Protein AF-A0A821BNJ8-F1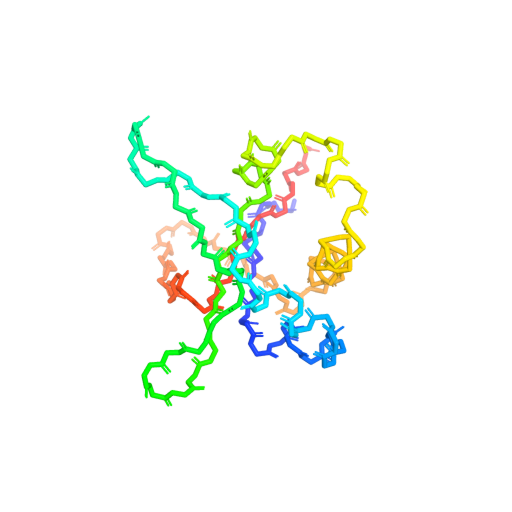 (afdb_monomer)

Radius of gyration: 15.36 Å; Cα contacts (8 Å, |Δi|>4): 152; chains: 1; bounding box: 37×33×42 Å

Structure (mmCIF, N/CA/C/O backbone):
data_AF-A0A821BNJ8-F1
#
_entry.id   AF-A0A821BNJ8-F1
#
loop_
_atom_site.group_PDB
_atom_site.id
_atom_site.type_symbol
_atom_site.label_atom_id
_atom_site.label_alt_id
_atom_site.label_comp_id
_atom_site.label_asym_id
_atom_site.label_entity_id
_atom_site.label_seq_id
_atom_site.pdbx_PDB_ins_code
_atom_site.Cartn_x
_atom_site.Cartn_y
_atom_site.Cartn_z
_atom_site.occupancy
_atom_site.B_iso_or_equiv
_atom_site.auth_seq_id
_atom_site.auth_comp_id
_atom_site.auth_asym_id
_atom_site.auth_atom_id
_atom_site.pdbx_PDB_model_num
ATOM 1 N N . ASP A 1 1 ? 17.179 3.618 -18.848 1.00 51.78 1 ASP A N 1
ATOM 2 C CA . ASP A 1 1 ? 16.729 2.314 -18.311 1.00 51.78 1 ASP A CA 1
ATOM 3 C C . ASP A 1 1 ? 15.510 2.543 -17.441 1.00 51.78 1 ASP A C 1
ATOM 5 O O . ASP A 1 1 ? 15.599 3.064 -16.334 1.00 51.78 1 ASP A O 1
ATOM 9 N N . ASP A 1 2 ? 14.344 2.287 -18.021 1.00 71.00 2 ASP A N 1
ATOM 10 C CA . ASP A 1 2 ? 13.319 3.326 -18.052 1.00 71.00 2 ASP A CA 1
ATOM 11 C C . ASP A 1 2 ? 11.974 2.842 -17.536 1.00 71.00 2 ASP A C 1
ATOM 13 O O . ASP A 1 2 ? 11.423 1.864 -18.030 1.00 71.00 2 ASP A O 1
ATOM 17 N N . GLY A 1 3 ? 11.429 3.564 -16.552 1.00 83.31 3 GLY A N 1
ATOM 18 C CA . GLY A 1 3 ? 10.020 3.484 -16.176 1.00 83.31 3 GLY A CA 1
ATOM 19 C C . GLY A 1 3 ? 9.488 2.081 -15.901 1.00 83.31 3 GLY A C 1
ATOM 20 O O . GLY A 1 3 ? 8.373 1.772 -16.322 1.00 83.31 3 GLY A O 1
ATOM 21 N N . LYS A 1 4 ? 10.257 1.252 -15.191 1.00 91.31 4 LYS A N 1
ATOM 22 C CA . LYS A 1 4 ? 9.839 -0.100 -14.810 1.00 91.31 4 LYS A CA 1
ATOM 23 C C . LYS A 1 4 ? 8.599 -0.039 -13.932 1.00 91.31 4 LYS A C 1
ATOM 25 O O . LYS A 1 4 ? 8.501 0.817 -13.050 1.00 91.31 4 LYS A O 1
ATOM 30 N N . THR A 1 5 ? 7.671 -0.961 -14.152 1.00 94.62 5 THR A N 1
ATOM 31 C CA . THR A 1 5 ? 6.505 -1.124 -13.285 1.00 94.62 5 THR A CA 1
ATOM 32 C C . THR A 1 5 ? 6.948 -1.789 -11.990 1.00 94.62 5 THR A C 1
ATOM 34 O O . THR A 1 5 ? 7.617 -2.817 -12.026 1.00 94.62 5 THR A O 1
ATOM 37 N N . ILE A 1 6 ? 6.574 -1.207 -10.855 1.00 95.00 6 ILE A N 1
ATOM 38 C CA . ILE A 1 6 ? 6.806 -1.778 -9.523 1.00 95.00 6 ILE A CA 1
ATOM 39 C C . ILE A 1 6 ? 5.493 -2.380 -9.042 1.00 95.00 6 ILE A C 1
ATOM 41 O O . ILE A 1 6 ? 4.447 -1.745 -9.197 1.00 95.00 6 ILE A O 1
ATOM 45 N N . LEU A 1 7 ? 5.543 -3.576 -8.462 1.00 95.56 7 LEU A N 1
ATOM 46 C CA . LEU A 1 7 ? 4.388 -4.300 -7.939 1.00 95.56 7 LEU A CA 1
ATOM 47 C C . LEU A 1 7 ? 4.688 -4.842 -6.545 1.00 95.56 7 LEU A C 1
ATOM 49 O O . LEU A 1 7 ? 5.802 -5.277 -6.268 1.00 95.56 7 LEU A O 1
ATOM 53 N N . THR A 1 8 ? 3.679 -4.867 -5.681 1.00 96.25 8 THR A N 1
ATOM 54 C CA . THR A 1 8 ? 3.753 -5.568 -4.394 1.00 96.25 8 THR A CA 1
ATOM 55 C C . THR A 1 8 ? 2.377 -6.072 -3.982 1.00 96.25 8 THR A C 1
ATOM 57 O O . THR A 1 8 ? 1.385 -5.349 -4.128 1.00 96.25 8 THR A O 1
ATOM 60 N N . ASP A 1 9 ? 2.298 -7.319 -3.513 1.00 96.19 9 ASP A N 1
ATOM 61 C CA . ASP A 1 9 ? 1.073 -7.859 -2.925 1.00 96.19 9 ASP A CA 1
ATOM 62 C C . ASP A 1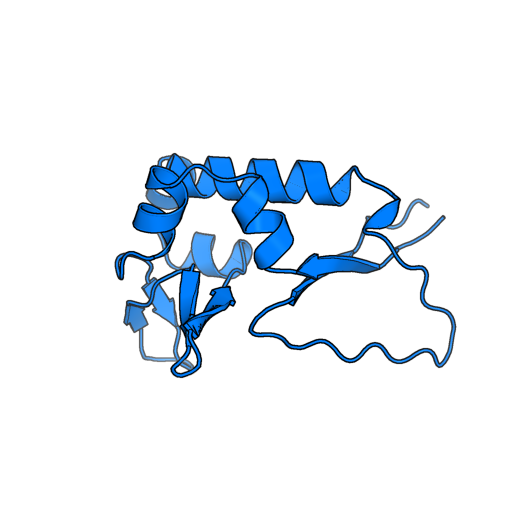 9 ? 0.965 -7.433 -1.455 1.00 96.19 9 ASP A C 1
ATOM 64 O O . ASP A 1 9 ? 1.958 -7.266 -0.747 1.00 96.19 9 ASP A O 1
ATOM 68 N N . VAL A 1 10 ? -0.267 -7.254 -0.983 1.00 97.44 10 VAL A N 1
ATOM 69 C CA . VAL A 1 10 ? -0.558 -6.905 0.408 1.00 97.44 10 VAL A CA 1
ATOM 70 C C . VAL A 1 10 ? 0.095 -7.870 1.395 1.00 97.44 10 VAL A C 1
ATOM 72 O O . VAL A 1 10 ? 0.537 -7.415 2.445 1.00 97.44 10 VAL A O 1
ATOM 75 N N . ASP A 1 11 ? 0.216 -9.158 1.073 1.00 96.31 11 ASP A N 1
ATOM 76 C CA . ASP A 1 11 ? 0.834 -10.124 1.982 1.00 96.31 11 ASP A CA 1
ATOM 77 C C . ASP A 1 11 ? 2.325 -9.815 2.216 1.00 96.31 11 ASP A C 1
ATOM 79 O O . ASP A 1 11 ? 2.777 -9.890 3.358 1.00 96.31 11 ASP A O 1
ATOM 83 N N . ASP A 1 12 ? 3.056 -9.346 1.197 1.00 95.06 12 ASP A N 1
ATOM 84 C CA . ASP A 1 12 ? 4.458 -8.922 1.334 1.00 95.06 12 ASP A CA 1
ATOM 85 C C . ASP A 1 12 ? 4.576 -7.695 2.243 1.00 95.06 12 ASP A C 1
ATOM 87 O O . ASP A 1 12 ? 5.403 -7.669 3.156 1.00 95.06 12 ASP A O 1
ATOM 91 N N . ILE A 1 13 ? 3.693 -6.708 2.053 1.00 97.06 13 ILE A N 1
ATOM 92 C CA . ILE A 1 13 ? 3.623 -5.504 2.895 1.00 97.06 13 ILE A CA 1
ATOM 93 C C . ILE A 1 13 ? 3.392 -5.902 4.358 1.00 97.06 13 ILE A C 1
ATOM 95 O O . ILE A 1 13 ? 4.051 -5.380 5.258 1.00 97.06 13 ILE A O 1
ATOM 99 N N . LEU A 1 14 ? 2.477 -6.844 4.606 1.00 97.25 14 LEU A N 1
ATOM 100 C CA . LEU A 1 14 ? 2.146 -7.302 5.955 1.00 97.25 14 LEU A CA 1
ATOM 101 C C . LEU A 1 14 ? 3.336 -7.952 6.666 1.00 97.25 14 LEU A C 1
ATOM 103 O O . LEU A 1 14 ? 3.465 -7.768 7.873 1.00 97.25 14 LEU A O 1
ATOM 107 N N . THR A 1 15 ? 4.228 -8.652 5.954 1.00 96.69 15 THR A N 1
ATOM 108 C CA . THR A 1 15 ? 5.441 -9.231 6.570 1.00 96.69 15 THR A CA 1
ATOM 109 C C . THR A 1 15 ? 6.416 -8.180 7.103 1.00 96.69 15 THR A C 1
ATOM 111 O O . THR A 1 15 ? 7.258 -8.490 7.946 1.00 96.69 15 THR A O 1
ATOM 114 N N . MET A 1 16 ? 6.308 -6.937 6.626 1.00 97.19 16 MET A N 1
ATOM 115 C CA . MET A 1 16 ? 7.200 -5.832 6.980 1.00 97.19 16 MET A CA 1
ATOM 116 C C . MET A 1 16 ? 6.589 -4.884 8.021 1.00 97.19 16 MET A C 1
ATOM 118 O O . MET A 1 16 ? 7.257 -3.944 8.455 1.00 97.19 16 MET A O 1
ATOM 122 N N . LEU A 1 17 ? 5.338 -5.122 8.420 1.00 97.31 17 LEU A N 1
ATOM 123 C CA . LEU A 1 17 ? 4.614 -4.341 9.416 1.00 97.31 17 LEU A CA 1
ATOM 124 C C . LEU A 1 17 ? 4.459 -5.132 10.720 1.00 97.31 17 LEU A C 1
ATOM 126 O O . LEU A 1 17 ? 4.298 -6.349 10.726 1.00 97.31 17 LEU A O 1
ATOM 130 N N . THR A 1 18 ? 4.456 -4.429 11.849 1.00 97.81 18 THR A N 1
ATOM 131 C CA . THR A 1 18 ? 4.114 -5.018 13.148 1.00 97.81 18 THR A CA 1
ATOM 132 C C . THR A 1 18 ? 2.604 -5.222 13.277 1.00 97.81 18 THR A C 1
ATOM 134 O O . THR A 1 18 ? 1.809 -4.525 12.643 1.00 97.81 18 THR A O 1
ATOM 137 N N . GLU A 1 19 ? 2.173 -6.121 14.165 1.00 96.69 19 GLU A N 1
ATOM 138 C CA . GLU A 1 19 ? 0.743 -6.338 14.440 1.00 96.69 19 GLU A CA 1
ATOM 139 C C . GLU A 1 19 ? 0.020 -5.048 14.859 1.00 96.69 19 GLU A C 1
ATOM 141 O O . GLU A 1 19 ? -1.117 -4.803 14.448 1.00 96.69 19 GLU A O 1
ATOM 146 N N . GLN A 1 20 ? 0.695 -4.188 15.629 1.00 96.69 20 GLN A N 1
ATOM 147 C CA . GLN A 1 20 ? 0.157 -2.887 16.020 1.00 96.69 20 GLN A CA 1
ATOM 148 C C . GLN A 1 20 ? -0.058 -1.981 14.801 1.00 96.69 20 GLN A C 1
ATOM 150 O O . GLN A 1 20 ? -1.131 -1.395 14.660 1.00 96.69 20 GLN A O 1
ATOM 155 N N . GLN A 1 21 ? 0.923 -1.894 13.898 1.00 97.50 21 GLN A N 1
ATOM 156 C CA . GLN A 1 21 ? 0.799 -1.102 12.671 1.00 97.50 21 GLN A CA 1
ATOM 157 C C . GLN A 1 21 ? -0.332 -1.630 11.780 1.00 97.50 21 GLN A C 1
ATOM 159 O O . GLN A 1 21 ? -1.132 -0.846 11.270 1.00 97.50 21 GLN A O 1
ATOM 164 N N . ILE A 1 22 ? -0.455 -2.953 11.645 1.00 97.88 22 ILE A N 1
ATOM 165 C CA . ILE A 1 22 ? -1.539 -3.591 10.886 1.00 97.88 22 ILE A CA 1
ATOM 166 C C . ILE A 1 22 ? -2.901 -3.229 11.489 1.00 97.88 22 ILE A C 1
ATOM 168 O O . ILE A 1 22 ? -3.802 -2.808 10.764 1.00 97.88 22 ILE A O 1
ATOM 172 N N . SER A 1 23 ? -3.050 -3.340 12.812 1.00 96.69 23 SER A N 1
ATOM 173 C CA . SER A 1 23 ? -4.280 -2.974 13.526 1.00 96.69 23 SER A CA 1
ATOM 174 C C . SER A 1 23 ? -4.648 -1.500 13.321 1.00 96.69 23 SER A C 1
ATOM 176 O O . SER A 1 23 ? -5.795 -1.164 13.018 1.00 96.69 23 SER A O 1
ATOM 178 N N . GLU A 1 24 ? -3.663 -0.602 13.395 1.00 95.44 24 GLU A N 1
ATOM 179 C CA . GLU A 1 24 ? -3.871 0.825 13.157 1.00 95.44 24 GLU A CA 1
ATOM 180 C C . GLU A 1 24 ? -4.292 1.136 11.715 1.00 95.44 24 GLU A C 1
ATOM 182 O O . GLU A 1 24 ? -5.191 1.959 11.508 1.00 95.44 24 GLU A O 1
ATOM 187 N N . LEU A 1 25 ? -3.688 0.481 10.721 1.00 96.19 25 LEU A N 1
ATOM 188 C CA . LEU A 1 25 ? -4.079 0.593 9.309 1.00 96.19 25 LEU A CA 1
ATOM 189 C C . LEU A 1 25 ? -5.447 -0.043 9.032 1.00 96.19 25 LEU A C 1
ATOM 191 O O . LEU A 1 25 ? -6.135 0.379 8.099 1.00 96.19 25 LEU A O 1
ATOM 195 N N . ALA A 1 26 ? -5.858 -1.013 9.851 1.00 96.50 26 ALA A N 1
ATOM 196 C CA . ALA A 1 26 ? -7.171 -1.647 9.797 1.00 96.50 26 ALA A CA 1
ATOM 197 C C . ALA A 1 26 ? -8.283 -0.860 10.509 1.00 96.50 26 ALA A C 1
ATOM 199 O O . ALA A 1 26 ? -9.463 -1.207 10.412 1.00 96.50 26 ALA A O 1
ATOM 200 N N . SER A 1 27 ? -7.941 0.234 11.193 1.00 93.75 27 SER A N 1
ATOM 201 C CA . SER A 1 27 ? -8.926 1.103 11.833 1.00 93.75 27 SER A CA 1
ATOM 202 C C . SER A 1 27 ? -9.654 1.995 10.818 1.00 93.75 27 SER A C 1
ATOM 204 O O . SER A 1 27 ? -9.070 2.524 9.871 1.00 93.75 27 SER A O 1
ATOM 206 N N . SER A 1 28 ? -10.952 2.233 11.033 1.00 85.25 28 SER A N 1
ATOM 207 C CA . SER A 1 28 ? -11.791 3.074 10.155 1.00 85.25 28 SER A CA 1
ATOM 208 C C . SER A 1 28 ? -11.583 4.583 10.378 1.00 85.25 28 SER A C 1
ATOM 210 O O . SER A 1 28 ? -12.542 5.353 10.393 1.00 85.25 28 SER A O 1
ATOM 212 N N . ARG A 1 29 ? -10.341 5.029 10.596 1.00 85.06 29 ARG A N 1
ATOM 213 C CA . ARG A 1 29 ? -10.014 6.449 10.831 1.00 85.06 29 ARG A CA 1
ATOM 214 C C . ARG A 1 29 ? -9.635 7.217 9.565 1.00 85.06 29 ARG A C 1
ATOM 216 O O . ARG A 1 29 ? -9.641 8.444 9.582 1.00 85.06 29 ARG A O 1
ATOM 223 N N . PHE A 1 30 ? -9.313 6.513 8.482 1.00 87.88 30 PHE A N 1
ATOM 224 C CA . PHE A 1 30 ? -8.884 7.132 7.230 1.00 87.88 30 PHE A CA 1
ATOM 225 C C . PHE A 1 30 ? -10.098 7.565 6.413 1.00 87.88 30 PHE A C 1
ATOM 227 O O . PHE A 1 30 ? -11.060 6.812 6.244 1.00 87.88 30 PHE A O 1
ATOM 234 N N . THR A 1 31 ? -10.070 8.806 5.943 1.00 86.19 31 THR A N 1
ATOM 235 C CA . THR A 1 31 ? -11.161 9.407 5.172 1.00 86.19 31 THR A CA 1
ATOM 236 C C . THR A 1 31 ? -10.828 9.320 3.693 1.00 86.19 31 THR A C 1
ATOM 238 O O . THR A 1 31 ? -9.698 9.602 3.327 1.00 86.19 31 THR A O 1
ATOM 241 N N . TRP A 1 32 ? -11.815 8.942 2.881 1.00 84.31 32 TRP A N 1
ATOM 242 C CA . TRP A 1 32 ? -11.709 8.754 1.437 1.00 84.31 32 TRP A CA 1
ATOM 243 C C . TRP A 1 32 ? -12.875 9.405 0.707 1.00 84.31 32 TRP A C 1
ATOM 245 O O . TRP A 1 32 ? -14.006 9.341 1.189 1.00 84.31 32 TRP A O 1
ATOM 255 N N . TRP A 1 33 ? -12.663 9.952 -0.487 1.00 80.81 33 TRP A N 1
ATOM 256 C CA . TRP A 1 33 ? -13.763 10.377 -1.353 1.00 80.81 33 TRP A CA 1
ATOM 257 C C . TRP A 1 33 ? -14.402 9.186 -2.084 1.00 80.81 33 TRP A C 1
ATOM 259 O O . TRP A 1 33 ? -13.738 8.346 -2.692 1.00 80.81 33 TRP A O 1
ATOM 269 N N . GLN A 1 34 ? -15.729 9.125 -2.044 1.00 79.38 34 GLN A N 1
ATOM 270 C CA . GLN A 1 34 ? -16.573 8.250 -2.846 1.00 79.38 34 GLN A CA 1
ATOM 271 C C . GLN A 1 34 ? -17.339 9.120 -3.855 1.00 79.38 34 GLN A C 1
ATOM 273 O O . GLN A 1 34 ? -18.399 9.663 -3.549 1.00 79.38 34 GLN A O 1
ATOM 278 N N . GLY A 1 35 ? -16.795 9.261 -5.066 1.00 78.69 35 GLY A N 1
ATOM 279 C CA . GLY A 1 35 ? -17.317 10.201 -6.064 1.00 78.69 35 GLY A CA 1
ATOM 280 C C . GLY A 1 35 ? -16.953 11.654 -5.736 1.00 78.69 35 GLY A C 1
ATOM 281 O O . GLY A 1 35 ? -15.957 11.907 -5.066 1.00 78.69 35 GLY A O 1
ATOM 282 N N . THR A 1 36 ? -17.744 12.615 -6.217 1.00 78.50 36 THR A N 1
ATOM 283 C CA . THR A 1 36 ? -17.428 14.051 -6.099 1.00 78.50 36 THR A CA 1
ATOM 284 C C . THR A 1 36 ? -17.832 14.683 -4.767 1.00 78.50 36 THR A C 1
ATOM 286 O O . THR A 1 36 ? -17.202 15.646 -4.353 1.00 78.50 36 THR A O 1
ATOM 289 N N . ASN A 1 37 ? -18.857 14.151 -4.086 1.00 81.31 37 ASN A N 1
ATOM 290 C CA . ASN A 1 37 ? -19.540 14.871 -2.997 1.00 81.31 37 ASN A CA 1
ATOM 291 C C . ASN A 1 37 ? -19.687 14.078 -1.688 1.00 81.31 37 ASN A C 1
ATOM 293 O O . ASN A 1 37 ? -20.379 14.529 -0.777 1.00 81.31 37 ASN A O 1
ATOM 297 N N . LYS A 1 38 ? -19.072 12.898 -1.565 1.00 84.62 38 LYS A N 1
ATOM 298 C CA . LYS A 1 38 ? -19.214 12.065 -0.366 1.00 84.62 38 LYS A CA 1
ATOM 299 C C . LYS A 1 38 ? -17.861 11.629 0.164 1.00 84.62 38 LYS A C 1
ATOM 301 O O . LYS A 1 38 ? -17.095 10.997 -0.552 1.00 84.62 38 LYS A O 1
ATOM 306 N N . GLN A 1 39 ? -17.613 11.901 1.439 1.00 86.00 39 GLN A N 1
ATOM 307 C CA . GLN A 1 39 ? -16.505 11.309 2.177 1.00 86.00 39 GLN A CA 1
ATOM 308 C C . GLN A 1 39 ? -16.979 10.055 2.913 1.00 86.00 39 GLN A C 1
ATOM 310 O O . GLN A 1 39 ? -18.077 10.016 3.470 1.00 86.00 39 GLN A O 1
ATOM 315 N N . VAL A 1 40 ? -16.149 9.021 2.909 1.00 87.06 40 VAL A N 1
ATOM 316 C CA . VAL A 1 40 ? -16.360 7.772 3.637 1.00 87.06 40 VAL A CA 1
ATOM 317 C C . VAL A 1 40 ? -15.150 7.492 4.508 1.00 87.06 40 VAL A C 1
ATOM 319 O O . VAL A 1 40 ? -14.016 7.741 4.109 1.00 87.06 40 VAL A O 1
ATOM 322 N N . ARG A 1 41 ? -15.386 6.957 5.703 1.00 88.50 41 ARG A N 1
ATOM 323 C CA . ARG A 1 41 ? -14.316 6.476 6.571 1.00 88.50 41 ARG A CA 1
ATOM 324 C C . ARG A 1 41 ? -14.145 4.986 6.357 1.00 88.50 41 ARG A C 1
ATOM 326 O O . ARG A 1 41 ? -15.061 4.224 6.652 1.00 88.50 41 ARG A O 1
ATOM 333 N N . VAL A 1 42 ? -13.006 4.589 5.808 1.00 89.19 42 VAL A N 1
ATOM 334 C CA . VAL A 1 42 ? -12.678 3.182 5.564 1.00 89.19 42 VAL A CA 1
ATOM 335 C C . VAL A 1 42 ? -11.209 2.942 5.887 1.00 89.19 42 VAL A C 1
ATOM 337 O O . VAL A 1 42 ? -10.398 3.858 5.739 1.00 89.19 42 VAL A O 1
ATOM 340 N N . PRO A 1 43 ? -10.850 1.741 6.352 1.00 93.94 43 PRO A N 1
ATOM 341 C CA . PRO A 1 43 ? -9.467 1.433 6.671 1.00 93.94 43 PRO A CA 1
ATOM 342 C C . PRO A 1 43 ? -8.580 1.366 5.420 1.00 93.94 43 PRO A C 1
ATOM 344 O O . PRO A 1 43 ? -9.072 1.237 4.296 1.00 93.94 43 PRO A O 1
ATOM 347 N N . ILE A 1 44 ? -7.264 1.442 5.630 1.00 95.81 44 ILE A N 1
ATOM 348 C CA . ILE A 1 44 ? -6.264 1.169 4.586 1.00 95.81 44 ILE A CA 1
ATOM 349 C C . ILE A 1 44 ? -6.134 -0.336 4.376 1.00 95.81 44 ILE A C 1
ATOM 351 O O . ILE A 1 44 ? -6.061 -0.784 3.236 1.00 95.81 44 ILE A O 1
ATOM 355 N N . LEU A 1 45 ? -6.134 -1.111 5.462 1.00 97.62 45 LEU A N 1
ATOM 356 C CA . LEU A 1 45 ? -6.112 -2.570 5.421 1.00 97.62 45 LEU A CA 1
ATOM 357 C C . LEU A 1 45 ? -7.458 -3.129 5.858 1.00 97.62 45 LEU A C 1
ATOM 359 O O . LEU A 1 45 ? -8.015 -2.728 6.872 1.00 97.62 45 LEU A O 1
ATOM 363 N N . ASN A 1 46 ? -7.991 -4.108 5.145 1.00 96.56 46 ASN A N 1
ATOM 364 C CA . ASN A 1 46 ? -9.156 -4.835 5.631 1.00 96.56 46 ASN A CA 1
ATOM 365 C C . ASN A 1 46 ? -9.129 -6.279 5.175 1.00 96.56 46 ASN A C 1
ATOM 367 O O . ASN A 1 46 ? -8.544 -6.605 4.148 1.00 96.56 46 ASN A O 1
ATOM 371 N N . LYS A 1 47 ? -9.802 -7.148 5.921 1.00 96.00 47 LYS A N 1
ATOM 372 C CA . LYS A 1 47 ? -10.087 -8.492 5.434 1.00 96.00 47 LYS A CA 1
ATOM 373 C C . LYS A 1 47 ? -11.333 -8.470 4.565 1.00 96.00 47 LYS A C 1
ATOM 375 O O . LYS A 1 47 ? -12.254 -7.678 4.773 1.00 96.00 47 LYS A O 1
ATOM 380 N N . SER A 1 48 ? -11.316 -9.321 3.559 1.00 93.50 48 SER A N 1
ATOM 381 C CA . SER A 1 48 ? -12.500 -9.689 2.801 1.00 93.50 48 SER A CA 1
ATOM 382 C C . SER A 1 48 ? -13.276 -10.807 3.490 1.00 93.50 48 SER A C 1
ATOM 384 O O . SER A 1 48 ? -12.786 -11.392 4.455 1.00 93.50 48 SER A O 1
ATOM 386 N N . ASP A 1 49 ? -14.463 -11.120 2.973 1.00 93.06 49 ASP A N 1
ATOM 387 C CA . ASP A 1 49 ? -15.329 -12.169 3.524 1.00 93.06 49 ASP A CA 1
ATOM 388 C C . ASP A 1 49 ? -14.662 -13.556 3.507 1.00 93.06 49 ASP A C 1
ATOM 390 O O . ASP A 1 49 ? -14.962 -14.396 4.349 1.00 93.06 49 ASP A O 1
ATOM 394 N N . ASP A 1 50 ? -13.709 -13.781 2.595 1.00 93.88 50 ASP A N 1
ATOM 395 C CA . ASP A 1 50 ? -12.921 -15.018 2.515 1.00 93.88 50 ASP A CA 1
ATOM 396 C C . ASP A 1 50 ? -11.675 -15.022 3.425 1.00 93.88 50 ASP A C 1
ATOM 398 O O . ASP A 1 50 ? -10.865 -15.948 3.392 1.00 93.88 50 ASP A O 1
ATOM 402 N N . GLY A 1 51 ? -11.506 -13.986 4.251 1.00 94.00 51 GLY A N 1
ATOM 403 C CA . GLY A 1 51 ? -10.407 -13.856 5.203 1.00 94.00 51 GLY A CA 1
ATOM 404 C C . GLY A 1 51 ? -9.109 -13.300 4.616 1.00 94.00 51 GLY A C 1
ATOM 405 O O . GLY A 1 51 ? -8.214 -12.950 5.393 1.00 94.00 51 GLY A O 1
ATOM 406 N N . ARG A 1 52 ? -8.995 -13.146 3.289 1.00 95.19 52 ARG A N 1
ATOM 407 C CA . ARG A 1 52 ? -7.811 -12.544 2.661 1.00 95.19 52 ARG A CA 1
ATOM 408 C C . ARG A 1 52 ? -7.732 -11.052 2.930 1.00 95.19 52 ARG A C 1
ATOM 410 O O . ARG A 1 52 ? -8.746 -10.348 2.875 1.00 95.19 52 ARG A O 1
ATOM 417 N N . TRP A 1 53 ? -6.512 -10.574 3.149 1.00 97.44 53 TRP A N 1
ATOM 418 C CA . TRP A 1 53 ? -6.231 -9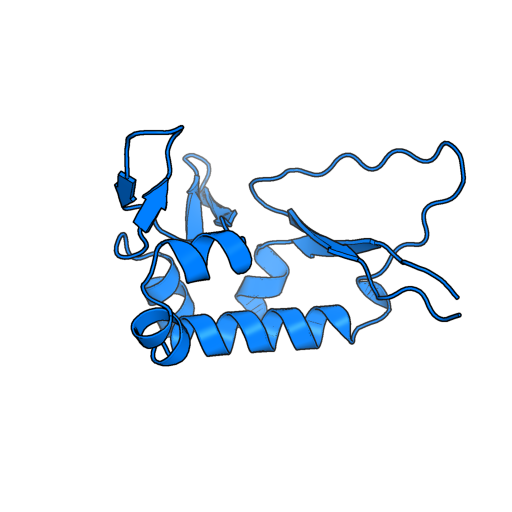.154 3.268 1.00 97.44 53 TRP A CA 1
ATOM 419 C C . TRP A 1 53 ? -6.424 -8.423 1.943 1.00 97.44 53 TRP A C 1
ATOM 421 O O . TRP A 1 53 ? -6.234 -8.968 0.851 1.00 97.44 53 TRP A O 1
ATOM 431 N N . ARG A 1 54 ? -6.837 -7.170 2.083 1.00 97.56 54 ARG A N 1
ATOM 432 C CA . ARG A 1 54 ? -6.991 -6.173 1.040 1.00 97.56 54 ARG A CA 1
ATOM 433 C C . ARG A 1 54 ? -6.314 -4.889 1.486 1.00 97.56 54 ARG A C 1
ATOM 435 O O . ARG A 1 54 ? -6.260 -4.596 2.682 1.00 97.56 54 ARG A O 1
ATOM 442 N N . ILE A 1 55 ? -5.854 -4.121 0.510 1.00 96.81 55 ILE A N 1
ATOM 443 C CA . ILE A 1 55 ? -5.223 -2.826 0.713 1.00 96.81 55 ILE A CA 1
ATOM 444 C C . ILE A 1 55 ? -5.895 -1.758 -0.146 1.00 96.81 55 ILE A C 1
ATOM 446 O O . ILE A 1 55 ? -6.225 -1.970 -1.314 1.00 96.81 55 ILE A O 1
ATOM 450 N N . ARG A 1 56 ? -6.091 -0.585 0.449 1.00 94.50 56 ARG A N 1
ATOM 451 C CA . ARG A 1 56 ? -6.495 0.645 -0.219 1.00 94.50 56 ARG A CA 1
ATOM 452 C C . ARG A 1 56 ? -5.476 1.718 0.128 1.00 94.50 56 ARG A C 1
ATOM 454 O O . ARG A 1 56 ? -5.511 2.286 1.215 1.00 94.50 56 ARG A O 1
ATOM 461 N N . PHE A 1 57 ? -4.590 2.016 -0.813 1.00 93.00 57 PHE A N 1
ATOM 462 C CA . PHE A 1 57 ? -3.570 3.035 -0.623 1.00 93.00 57 PHE A CA 1
ATOM 463 C C . PHE A 1 57 ? -3.352 3.849 -1.899 1.00 93.00 57 PHE A C 1
ATOM 465 O O . PHE A 1 57 ? -3.139 3.302 -2.977 1.00 93.00 57 PHE A O 1
ATOM 472 N N . ASN A 1 58 ? -3.413 5.171 -1.762 1.00 89.94 58 ASN A N 1
ATOM 473 C CA . ASN A 1 58 ? -2.973 6.132 -2.764 1.00 89.94 58 ASN A CA 1
ATOM 474 C C . ASN A 1 58 ? -2.517 7.383 -2.006 1.00 89.94 58 ASN A C 1
ATOM 476 O O . ASN A 1 58 ? -3.347 8.092 -1.435 1.00 89.94 58 ASN A O 1
ATOM 480 N N . GLN A 1 59 ? -1.205 7.628 -1.973 1.00 87.81 59 GLN A N 1
ATOM 481 C CA . GLN A 1 59 ? -0.611 8.683 -1.149 1.00 87.81 59 GLN A CA 1
ATOM 482 C C . GLN A 1 59 ? -1.167 10.071 -1.484 1.00 87.81 59 GLN A C 1
ATOM 484 O O . GLN A 1 59 ? -1.577 10.790 -0.580 1.00 87.81 59 GLN A O 1
ATOM 489 N N . ALA A 1 60 ? -1.252 10.430 -2.768 1.00 84.56 60 ALA A N 1
ATOM 490 C CA . ALA A 1 60 ? -1.763 11.736 -3.191 1.00 84.56 60 ALA A CA 1
ATOM 491 C C . ALA A 1 60 ? -3.226 11.956 -2.767 1.00 84.56 60 ALA A C 1
ATOM 493 O O . ALA A 1 60 ? -3.617 13.056 -2.379 1.00 84.56 60 ALA A O 1
ATOM 494 N N . THR A 1 61 ? -4.031 10.895 -2.814 1.00 84.25 61 THR A N 1
ATOM 495 C CA . THR A 1 61 ? -5.435 10.922 -2.388 1.00 84.25 61 THR A CA 1
ATOM 496 C C . THR A 1 61 ? -5.537 11.086 -0.873 1.00 84.25 61 THR A C 1
ATOM 498 O O . THR A 1 61 ? -6.189 12.021 -0.411 1.00 84.25 61 THR A O 1
ATOM 501 N N . LEU A 1 62 ? -4.797 10.273 -0.114 1.00 83.62 62 LEU A N 1
ATOM 502 C CA . LEU A 1 62 ? -4.748 10.348 1.347 1.00 83.62 62 LEU A CA 1
ATOM 503 C C . LEU A 1 62 ? -4.223 11.698 1.851 1.00 83.62 62 LEU A C 1
ATOM 505 O O . LEU A 1 62 ? -4.812 12.254 2.768 1.00 83.62 62 LEU A O 1
ATOM 509 N N . MET A 1 63 ? -3.174 12.262 1.245 1.00 83.94 63 MET A N 1
ATOM 510 C CA . MET A 1 63 ? -2.619 13.576 1.613 1.00 83.94 63 MET A CA 1
ATOM 511 C C . MET A 1 63 ? -3.575 14.746 1.352 1.00 83.94 63 MET A C 1
ATOM 513 O O . MET A 1 63 ? -3.438 15.806 1.959 1.00 83.94 63 MET A O 1
ATOM 517 N N . ARG A 1 64 ? -4.506 14.590 0.407 1.00 81.06 64 ARG A N 1
ATOM 518 C CA . ARG A 1 64 ? -5.554 15.581 0.136 1.00 81.06 64 ARG A CA 1
ATOM 519 C C . ARG A 1 64 ? -6.712 15.456 1.128 1.00 81.06 64 ARG A C 1
ATOM 521 O O . ARG A 1 64 ? -7.386 16.443 1.408 1.00 81.06 64 ARG A O 1
ATOM 528 N N . GLU A 1 65 ? -6.992 14.241 1.589 1.00 77.75 65 GLU A N 1
ATOM 529 C CA . GLU A 1 65 ? -8.184 13.896 2.373 1.00 77.75 65 GLU A CA 1
ATOM 530 C C . GLU A 1 65 ? -7.953 13.969 3.879 1.00 77.75 65 GLU A C 1
ATOM 532 O O . GLU A 1 65 ? -8.779 14.500 4.620 1.00 77.75 65 GLU A O 1
ATOM 537 N N . MET A 1 66 ? -6.815 13.459 4.327 1.00 76.75 66 MET A N 1
ATOM 538 C CA . MET A 1 66 ? -6.234 13.813 5.608 1.00 76.75 66 MET A CA 1
ATOM 539 C C . MET A 1 66 ? -5.551 15.150 5.375 1.00 76.75 66 MET A C 1
ATOM 541 O O . MET A 1 66 ? -4.802 15.280 4.412 1.00 76.75 66 MET A O 1
ATOM 545 N N . ASN A 1 67 ? -5.802 16.165 6.201 1.00 74.06 67 ASN A N 1
ATOM 546 C CA . ASN A 1 67 ? -5.017 17.389 6.069 1.00 74.06 67 ASN A CA 1
ATOM 547 C C . ASN A 1 67 ? -3.509 17.023 6.090 1.00 74.06 67 ASN A C 1
ATOM 549 O O . ASN A 1 67 ? -3.099 16.054 6.738 1.00 74.06 67 ASN A O 1
ATOM 553 N N . ALA A 1 68 ? -2.677 17.761 5.351 1.00 71.88 68 ALA A N 1
ATOM 554 C CA . ALA A 1 68 ? -1.272 17.382 5.175 1.00 71.88 68 ALA A CA 1
ATOM 555 C C . ALA A 1 68 ? -0.510 17.245 6.512 1.00 71.88 68 ALA A C 1
ATOM 557 O O . ALA A 1 68 ? 0.428 16.457 6.610 1.00 71.88 68 ALA A O 1
ATOM 558 N N . SER A 1 69 ? -0.934 17.974 7.555 1.00 74.25 69 SER A N 1
ATOM 559 C CA . SER A 1 69 ? -0.341 17.893 8.894 1.00 74.25 69 SER A CA 1
ATOM 560 C C . SER A 1 69 ? -0.623 16.556 9.583 1.00 74.25 69 SER A C 1
ATOM 562 O O . SER A 1 69 ? 0.291 15.969 10.152 1.00 74.25 69 SER A O 1
ATOM 564 N N . ASP A 1 70 ? -1.854 16.060 9.512 1.00 82.19 70 ASP A N 1
ATOM 565 C CA . ASP A 1 70 ? -2.274 14.796 10.117 1.00 82.19 70 ASP A CA 1
ATOM 566 C C . ASP A 1 70 ? -1.669 13.612 9.370 1.00 82.19 70 ASP A C 1
ATOM 568 O O . ASP A 1 70 ? -1.262 12.634 9.997 1.00 82.19 70 ASP A O 1
ATOM 572 N N . PHE A 1 71 ? -1.550 13.718 8.042 1.00 82.81 71 PHE A N 1
ATOM 573 C CA . PHE A 1 71 ? -0.824 12.732 7.246 1.00 82.81 71 PHE A CA 1
ATOM 574 C C . PHE A 1 71 ? 0.644 12.653 7.690 1.00 82.81 71 PHE A C 1
ATOM 576 O O . PHE A 1 71 ? 1.113 11.579 8.059 1.00 82.81 71 PHE A O 1
ATOM 583 N N . ALA A 1 72 ? 1.341 13.795 7.737 1.00 77.50 72 ALA A N 1
ATOM 584 C CA . ALA A 1 72 ? 2.757 13.865 8.108 1.00 77.50 72 ALA A CA 1
ATOM 585 C C . ALA A 1 72 ? 3.038 13.460 9.566 1.00 77.50 72 ALA A C 1
ATOM 587 O O . ALA A 1 72 ? 4.135 13.014 9.885 1.00 77.50 72 ALA A O 1
ATOM 588 N N . LYS A 1 73 ? 2.062 13.619 10.467 1.00 87.12 73 LYS A N 1
ATOM 589 C CA . LYS A 1 73 ? 2.193 13.255 11.887 1.00 87.12 73 LYS A CA 1
ATOM 590 C C . LYS A 1 73 ? 1.809 11.813 12.189 1.00 87.12 73 LYS A C 1
ATOM 592 O O . LYS A 1 73 ? 2.002 11.386 13.322 1.00 87.12 73 LYS A O 1
ATOM 597 N N . SER A 1 74 ? 1.232 11.083 11.237 1.00 89.94 74 SER A N 1
ATOM 598 C CA . SER A 1 74 ? 0.744 9.725 11.459 1.00 89.94 74 SER A CA 1
ATOM 599 C C . SER A 1 74 ? 1.894 8.712 11.385 1.00 89.94 74 SER A C 1
ATOM 601 O O . SER A 1 74 ? 2.339 8.390 10.278 1.00 89.94 74 SER A O 1
ATOM 603 N N . PRO A 1 75 ? 2.345 8.131 12.519 1.00 92.75 75 PRO A N 1
ATOM 604 C CA . PRO A 1 75 ? 3.505 7.240 12.522 1.00 92.75 75 PRO A CA 1
ATOM 605 C C . PRO A 1 75 ? 3.264 5.983 11.685 1.00 92.75 75 PRO A C 1
ATOM 607 O O . PRO A 1 75 ? 4.153 5.530 10.978 1.00 92.75 75 PRO A O 1
ATOM 610 N N . VAL A 1 76 ? 2.033 5.459 11.691 1.00 94.94 76 VAL A N 1
ATOM 611 C CA . VAL A 1 76 ? 1.692 4.265 10.908 1.00 94.94 76 VAL A CA 1
ATOM 612 C C . VAL A 1 76 ? 1.714 4.515 9.398 1.00 94.94 76 VAL A C 1
ATOM 614 O O . VAL A 1 76 ? 2.025 3.608 8.632 1.00 94.94 76 VAL A O 1
ATOM 617 N N . LEU A 1 77 ? 1.393 5.739 8.957 1.00 94.06 77 LEU A N 1
ATOM 618 C CA . LEU A 1 77 ? 1.458 6.079 7.533 1.00 94.06 77 LEU A CA 1
ATOM 619 C C . LEU A 1 77 ? 2.907 6.235 7.102 1.00 94.06 77 LEU A C 1
ATOM 621 O O . LEU A 1 77 ? 3.268 5.728 6.049 1.00 94.06 77 LEU A O 1
ATOM 625 N N . GLN A 1 78 ? 3.732 6.857 7.946 1.00 93.44 78 GLN A N 1
ATOM 626 C CA . GLN A 1 78 ? 5.168 6.941 7.720 1.00 93.44 78 GLN A CA 1
ATOM 627 C C . GLN A 1 78 ? 5.803 5.545 7.635 1.00 93.44 78 GLN A C 1
ATOM 629 O O . GLN A 1 78 ? 6.519 5.265 6.682 1.00 93.44 78 GLN A O 1
ATOM 634 N N . SER A 1 79 ? 5.458 4.627 8.544 1.00 95.56 79 SER A N 1
ATOM 635 C CA . SER A 1 79 ? 5.930 3.238 8.469 1.00 95.56 79 SER A CA 1
ATOM 636 C C . SER A 1 79 ? 5.469 2.514 7.201 1.00 95.56 79 SER A C 1
ATOM 638 O O . SER A 1 79 ? 6.247 1.770 6.612 1.00 95.56 79 SER A O 1
ATOM 640 N N . LEU A 1 80 ? 4.227 2.728 6.750 1.00 96.19 80 LEU A N 1
ATOM 641 C CA . LEU A 1 80 ? 3.758 2.157 5.485 1.00 96.19 80 LEU A CA 1
ATOM 642 C C . LEU A 1 80 ? 4.542 2.720 4.290 1.00 96.19 80 LEU A C 1
ATOM 644 O O . LEU A 1 80 ? 4.924 1.956 3.411 1.00 96.19 80 LEU A O 1
ATOM 648 N N . ILE A 1 81 ? 4.813 4.027 4.263 1.00 94.50 81 ILE A N 1
ATOM 649 C CA . ILE A 1 81 ? 5.620 4.662 3.210 1.00 94.50 81 ILE A CA 1
ATOM 650 C C . ILE A 1 81 ? 7.035 4.077 3.199 1.00 94.50 81 ILE A C 1
ATOM 652 O O . ILE A 1 81 ? 7.494 3.652 2.147 1.00 94.50 81 ILE A O 1
ATOM 656 N N . GLU A 1 82 ? 7.680 3.941 4.358 1.00 95.06 82 GLU A N 1
ATOM 657 C CA . GLU A 1 82 ? 9.011 3.327 4.475 1.00 95.06 82 GLU A CA 1
ATOM 658 C C . GLU A 1 82 ? 9.038 1.869 3.986 1.00 95.06 82 GLU A C 1
ATOM 660 O O . GLU A 1 82 ? 10.028 1.415 3.409 1.00 95.06 82 GLU A O 1
ATOM 665 N N . VAL A 1 83 ? 7.958 1.108 4.203 1.00 95.75 83 VAL A N 1
ATOM 666 C CA . VAL A 1 83 ? 7.810 -0.243 3.637 1.00 95.75 83 VAL A CA 1
ATOM 667 C C . VAL A 1 83 ? 7.746 -0.185 2.110 1.00 95.75 83 VAL A C 1
ATOM 669 O O . VAL A 1 83 ? 8.450 -0.946 1.445 1.00 95.75 83 VAL A O 1
ATOM 672 N N . LEU A 1 84 ? 6.960 0.734 1.545 1.00 93.94 84 LEU A N 1
ATOM 673 C CA . LEU A 1 84 ? 6.836 0.897 0.093 1.00 93.94 84 LEU A CA 1
ATOM 674 C C . LEU A 1 84 ? 8.140 1.384 -0.558 1.00 93.94 84 LEU A C 1
ATOM 676 O O . LEU A 1 84 ? 8.490 0.897 -1.630 1.00 93.94 84 LEU A O 1
ATOM 680 N N . GLU A 1 85 ? 8.897 2.258 0.102 1.00 92.88 85 GLU A N 1
ATOM 681 C CA . GLU A 1 85 ? 10.226 2.693 -0.349 1.00 92.88 85 GLU A CA 1
ATOM 682 C C . GLU A 1 85 ? 11.220 1.521 -0.377 1.00 92.88 85 GLU A C 1
ATOM 684 O O . GLU A 1 85 ? 11.954 1.336 -1.347 1.00 92.88 85 GLU A O 1
ATOM 689 N N . LYS A 1 86 ? 11.216 0.654 0.646 1.00 93.12 86 LYS A N 1
ATOM 690 C CA . LYS A 1 86 ? 12.044 -0.569 0.642 1.00 93.12 86 LYS A CA 1
ATOM 691 C C . LYS A 1 86 ? 11.663 -1.522 -0.490 1.00 93.12 86 LYS A C 1
ATOM 693 O O . LYS A 1 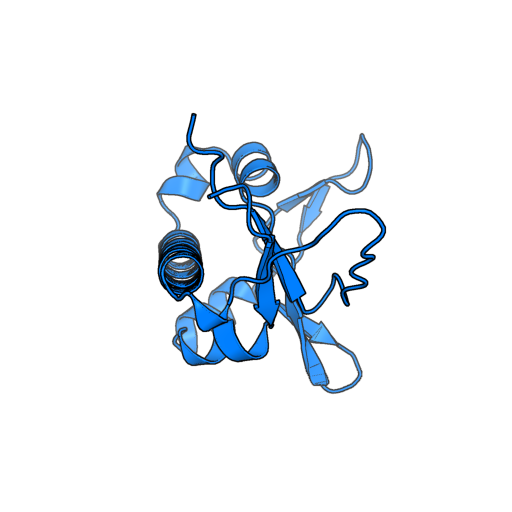86 ? 12.540 -2.154 -1.076 1.00 93.12 86 LYS A O 1
ATOM 698 N N . ILE A 1 87 ? 10.369 -1.632 -0.787 1.00 90.75 87 ILE A N 1
ATOM 699 C CA . ILE A 1 87 ? 9.848 -2.441 -1.893 1.00 90.75 87 ILE A CA 1
ATOM 700 C C . ILE A 1 87 ? 10.301 -1.875 -3.238 1.00 90.75 87 ILE A C 1
ATOM 702 O O . ILE A 1 87 ? 10.730 -2.655 -4.086 1.00 90.75 87 ILE A O 1
ATOM 706 N N . GLU A 1 88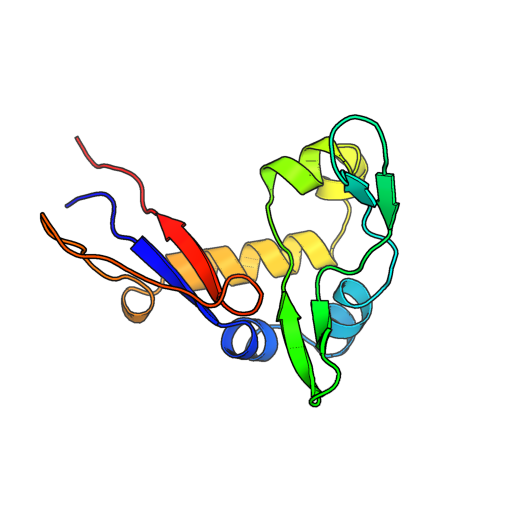 ? 10.234 -0.554 -3.423 1.00 88.56 88 GLU A N 1
ATOM 707 C CA . GLU A 1 88 ? 10.711 0.142 -4.625 1.00 88.56 88 GLU A CA 1
ATOM 708 C C . GLU A 1 88 ? 12.204 -0.103 -4.871 1.00 88.56 88 GLU A C 1
ATOM 710 O O . GLU A 1 88 ? 12.615 -0.339 -6.007 1.00 88.56 88 GLU A O 1
ATOM 715 N N . LEU A 1 89 ? 13.012 -0.104 -3.809 1.00 88.62 89 LEU A N 1
ATOM 716 C CA . LEU A 1 89 ? 14.454 -0.341 -3.899 1.00 88.62 89 LEU A CA 1
ATOM 717 C C . LEU A 1 89 ? 14.824 -1.800 -4.197 1.00 88.62 89 LEU A C 1
ATOM 719 O O . LEU A 1 89 ? 15.985 -2.068 -4.510 1.00 88.62 89 LEU A O 1
ATOM 723 N N . ASN A 1 90 ? 13.884 -2.744 -4.106 1.00 88.69 90 ASN A N 1
ATOM 724 C CA . ASN A 1 90 ? 14.140 -4.148 -4.400 1.00 88.69 90 ASN A CA 1
ATOM 725 C C . ASN A 1 90 ? 13.860 -4.463 -5.886 1.00 88.69 90 ASN A C 1
ATOM 727 O O . ASN A 1 90 ? 12.697 -4.509 -6.298 1.00 88.69 90 ASN A O 1
ATOM 731 N N . PRO A 1 91 ? 14.890 -4.782 -6.697 1.00 84.44 91 PRO A N 1
ATOM 732 C CA . PRO A 1 91 ? 14.715 -5.052 -8.122 1.00 84.44 91 PRO A CA 1
ATOM 733 C C . PRO A 1 91 ? 13.773 -6.222 -8.429 1.00 84.44 91 PRO A C 1
ATOM 735 O O . PRO A 1 91 ? 13.173 -6.229 -9.505 1.00 84.44 91 PRO A O 1
ATOM 738 N N . SER A 1 92 ? 13.609 -7.188 -7.513 1.00 89.75 92 SER A N 1
ATOM 739 C CA . SER A 1 92 ? 12.704 -8.333 -7.714 1.00 89.75 92 SER A CA 1
ATOM 740 C C . SER A 1 92 ? 11.230 -7.937 -7.774 1.00 89.75 92 SER A C 1
ATOM 742 O O . SER A 1 92 ? 10.418 -8.699 -8.287 1.00 89.75 92 SER A O 1
ATOM 744 N N . ASN A 1 93 ? 10.889 -6.750 -7.271 1.00 91.50 93 ASN A N 1
ATOM 745 C CA . ASN A 1 93 ? 9.534 -6.200 -7.288 1.00 91.50 93 ASN A CA 1
ATOM 746 C C . ASN A 1 93 ? 9.257 -5.374 -8.551 1.00 91.50 93 ASN A C 1
ATOM 748 O O . ASN A 1 93 ? 8.180 -4.795 -8.696 1.00 91.50 93 ASN A O 1
ATOM 752 N N . SER A 1 94 ? 10.236 -5.285 -9.455 1.00 92.38 94 SER A N 1
ATOM 753 C CA . SER A 1 94 ? 10.131 -4.530 -10.696 1.00 92.38 94 SER A CA 1
ATOM 754 C C . SER A 1 94 ? 10.001 -5.459 -11.896 1.00 92.38 94 SER A C 1
ATOM 756 O O . SER A 1 94 ? 10.711 -6.458 -12.013 1.00 92.38 94 SER A O 1
ATOM 758 N N . ILE A 1 95 ? 9.114 -5.099 -12.817 1.00 92.56 95 ILE A N 1
ATOM 759 C CA . ILE A 1 95 ? 8.973 -5.758 -14.110 1.00 92.56 95 ILE A CA 1
ATOM 760 C C . ILE A 1 95 ? 9.148 -4.733 -15.229 1.00 92.56 95 ILE A C 1
ATOM 762 O O . ILE A 1 95 ? 8.686 -3.590 -15.144 1.00 92.56 95 ILE A O 1
ATOM 766 N N . SER A 1 96 ? 9.827 -5.151 -16.291 1.00 92.25 96 SER A N 1
ATOM 767 C CA . SER A 1 96 ? 9.886 -4.393 -17.536 1.00 92.25 96 SER A CA 1
ATOM 768 C C . SER A 1 96 ? 8.710 -4.812 -18.406 1.00 92.25 96 SER A C 1
ATOM 770 O O . SER A 1 96 ? 8.572 -5.992 -18.718 1.00 92.25 96 SER A O 1
ATOM 772 N N . LEU A 1 97 ? 7.882 -3.848 -18.796 1.00 92.06 97 LEU A N 1
ATOM 773 C CA . LEU A 1 97 ? 6.836 -4.048 -19.792 1.00 92.06 97 LEU A CA 1
ATOM 774 C C . LEU A 1 97 ? 7.336 -3.517 -21.135 1.00 9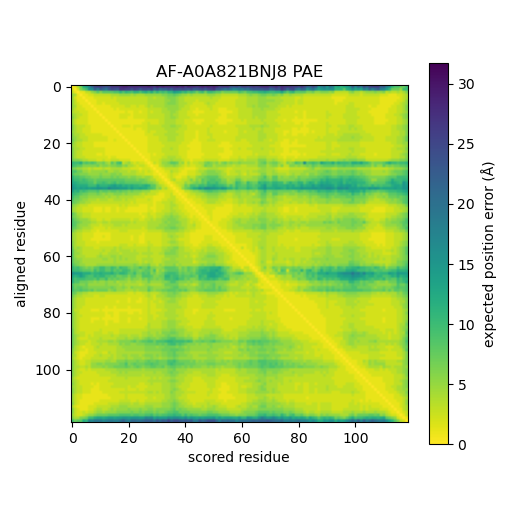2.06 97 LEU A C 1
ATOM 776 O O . LEU A 1 97 ? 7.907 -2.427 -21.211 1.00 92.06 97 LEU A O 1
ATOM 780 N N . THR A 1 98 ? 7.131 -4.292 -22.188 1.00 91.06 98 THR A N 1
ATOM 781 C CA . THR A 1 98 ? 7.464 -3.942 -23.568 1.00 91.06 98 THR A CA 1
ATOM 782 C C . THR A 1 98 ? 6.218 -3.513 -24.341 1.00 91.06 98 THR A C 1
ATOM 784 O O . THR A 1 98 ? 5.093 -3.520 -23.833 1.00 91.06 98 THR A O 1
ATOM 787 N N . THR A 1 99 ? 6.403 -3.076 -25.587 1.00 92.81 99 THR A N 1
ATOM 788 C CA . THR A 1 99 ? 5.282 -2.699 -26.450 1.00 92.81 99 THR A CA 1
ATOM 789 C C . THR A 1 99 ? 4.329 -3.882 -26.631 1.00 92.81 99 THR A C 1
ATOM 791 O O . THR A 1 99 ? 4.748 -4.955 -27.050 1.00 92.81 99 THR A O 1
ATOM 794 N N . ASN A 1 100 ? 3.038 -3.637 -26.395 1.00 95.06 100 ASN A N 1
ATOM 795 C CA . ASN A 1 100 ? 1.936 -4.610 -26.426 1.00 95.06 100 ASN A CA 1
ATOM 796 C C . ASN A 1 100 ? 1.825 -5.547 -25.214 1.00 95.06 100 ASN A C 1
ATOM 798 O O . ASN A 1 100 ? 0.900 -6.360 -25.190 1.00 95.06 100 ASN A O 1
ATOM 802 N N . ASP A 1 101 ? 2.674 -5.406 -24.194 1.00 95.31 101 ASP A N 1
ATOM 803 C CA . ASP A 1 101 ? 2.442 -6.106 -22.933 1.00 95.31 101 ASP A CA 1
ATOM 804 C C . ASP A 1 101 ? 1.233 -5.512 -22.196 1.00 95.31 101 ASP A C 1
ATOM 806 O O . ASP A 1 101 ? 1.035 -4.295 -22.140 1.00 95.31 101 ASP A O 1
ATOM 810 N N . LEU A 1 102 ? 0.426 -6.392 -21.599 1.00 94.38 102 LEU A N 1
ATOM 811 C CA . LEU A 1 102 ? -0.700 -6.033 -20.744 1.00 94.38 102 LEU A CA 1
ATOM 812 C C . LEU A 1 102 ? -0.508 -6.662 -19.368 1.00 94.38 102 LEU A C 1
ATOM 814 O O . LEU A 1 102 ? -0.424 -7.882 -19.237 1.00 94.38 102 LEU A O 1
ATOM 818 N N . LEU A 1 103 ? -0.522 -5.824 -18.336 1.00 94.88 103 LEU A N 1
ATOM 819 C CA . LEU A 1 103 ? -0.526 -6.268 -16.953 1.00 94.88 103 LEU A CA 1
ATOM 820 C C . LEU A 1 103 ? -1.929 -6.115 -16.358 1.00 94.88 103 LEU A C 1
ATOM 822 O O . LEU A 1 103 ? -2.469 -5.011 -16.292 1.00 94.88 103 LEU A O 1
ATOM 826 N N . ILE A 1 104 ? -2.496 -7.221 -15.878 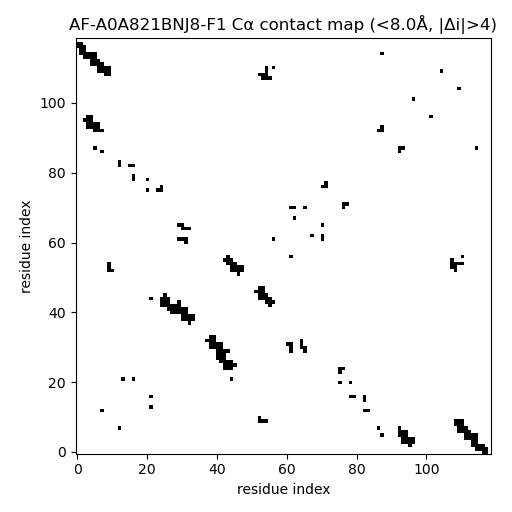1.00 95.69 104 ILE A N 1
ATOM 827 C CA . ILE A 1 104 ? -3.752 -7.230 -15.123 1.00 95.69 104 ILE A CA 1
ATOM 828 C C . ILE A 1 104 ? -3.422 -7.548 -13.668 1.00 95.69 104 ILE A C 1
ATOM 830 O O . ILE A 1 104 ? -2.838 -8.588 -13.374 1.00 95.69 104 ILE A O 1
ATOM 834 N N . VAL A 1 105 ? -3.822 -6.662 -12.755 1.00 95.69 105 VAL A N 1
ATOM 835 C CA . VAL A 1 105 ? -3.580 -6.816 -11.315 1.00 95.69 105 VAL A CA 1
ATOM 836 C C . VAL A 1 105 ? -4.881 -6.836 -10.527 1.00 95.69 105 VAL A C 1
ATOM 838 O O . VAL A 1 105 ? -5.856 -6.156 -10.858 1.00 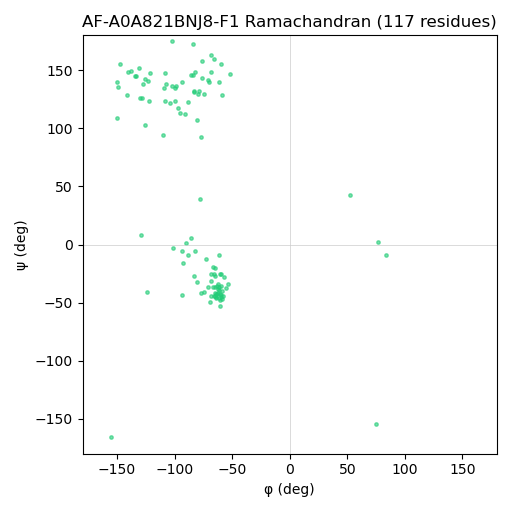95.69 105 VAL A O 1
ATOM 841 N N . HIS A 1 106 ? -4.890 -7.582 -9.426 1.00 95.31 106 HIS A N 1
ATOM 842 C CA . HIS A 1 106 ? -5.993 -7.546 -8.476 1.00 95.31 106 HIS A CA 1
ATOM 843 C C . HIS A 1 106 ? -5.895 -6.271 -7.622 1.00 95.31 106 HIS A C 1
ATOM 845 O O . HIS A 1 106 ? -5.258 -6.274 -6.573 1.00 95.31 106 HIS A O 1
ATOM 851 N N . ASN A 1 107 ? -6.553 -5.183 -8.036 1.00 95.06 107 ASN A N 1
ATOM 852 C CA . ASN A 1 107 ? -6.403 -3.833 -7.452 1.00 95.06 107 ASN A CA 1
ATOM 853 C C . ASN A 1 107 ? -6.781 -3.693 -5.958 1.00 95.06 107 ASN A C 1
ATOM 855 O O . ASN A 1 107 ? -6.559 -2.652 -5.355 1.00 95.06 107 ASN A O 1
ATOM 859 N N . GLN A 1 108 ? -7.385 -4.715 -5.348 1.00 95.25 108 GLN A N 1
ATOM 860 C CA . GLN A 1 108 ? -7.618 -4.737 -3.895 1.00 95.25 108 GLN A CA 1
ATOM 861 C C . GLN A 1 108 ? -6.502 -5.439 -3.113 1.00 95.25 108 GLN A C 1
ATOM 863 O O . GLN A 1 108 ? -6.578 -5.491 -1.895 1.00 95.25 108 GLN A O 1
ATOM 868 N N . ARG A 1 109 ? -5.519 -6.036 -3.789 1.00 96.06 109 ARG A N 1
ATOM 869 C CA . ARG A 1 109 ? -4.418 -6.794 -3.177 1.00 96.06 109 ARG A CA 1
ATOM 870 C C . ARG A 1 109 ? -3.057 -6.267 -3.595 1.00 96.06 109 ARG A C 1
ATOM 872 O O . ARG A 1 109 ? -2.177 -6.174 -2.758 1.00 96.06 109 ARG A O 1
ATOM 879 N N . VAL A 1 110 ? -2.910 -5.918 -4.869 1.00 96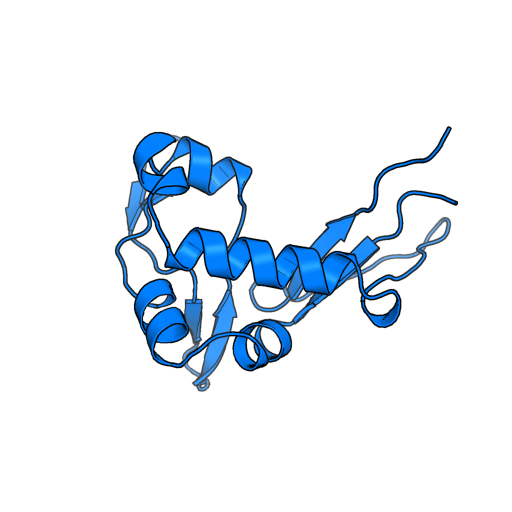.62 110 VAL A N 1
ATOM 880 C CA . VAL A 1 110 ? -1.637 -5.487 -5.440 1.00 96.62 110 VAL A CA 1
ATOM 881 C C . VAL A 1 110 ? -1.600 -3.968 -5.523 1.00 96.62 110 VAL A C 1
ATOM 883 O O . VAL A 1 110 ? -2.459 -3.361 -6.170 1.00 96.62 110 VAL A O 1
ATOM 886 N N . LEU A 1 111 ? -0.589 -3.364 -4.903 1.00 96.62 111 LEU A N 1
ATOM 887 C CA . LEU A 1 111 ? -0.203 -1.988 -5.194 1.00 96.62 111 LEU A CA 1
ATOM 888 C C . LEU A 1 111 ? 0.753 -1.974 -6.382 1.00 96.62 111 LEU A C 1
ATOM 890 O O . LEU A 1 111 ? 1.556 -2.888 -6.567 1.00 96.62 111 LEU A O 1
ATOM 894 N N . HIS A 1 112 ? 0.650 -0.926 -7.189 1.00 95.38 112 HIS A N 1
ATOM 895 C CA . HIS A 1 112 ? 1.482 -0.753 -8.366 1.00 95.38 112 HIS A CA 1
ATOM 896 C C . HIS A 1 112 ? 1.952 0.693 -8.493 1.00 95.38 112 HIS A C 1
ATOM 898 O O . HIS A 1 112 ? 1.263 1.632 -8.091 1.00 95.38 112 HIS A O 1
ATOM 904 N N . GLY A 1 113 ? 3.133 0.854 -9.071 1.00 92.88 113 GLY A N 1
ATOM 905 C CA . GLY A 1 113 ? 3.776 2.135 -9.316 1.00 92.88 113 GLY A CA 1
ATOM 906 C C . GLY A 1 113 ? 4.763 2.031 -10.468 1.00 92.88 113 GLY A C 1
ATOM 907 O O . GLY A 1 113 ? 4.747 1.069 -11.242 1.00 92.88 113 GLY A O 1
ATOM 908 N N . ARG A 1 114 ? 5.627 3.035 -10.600 1.00 92.12 114 ARG A N 1
ATOM 909 C CA . ARG A 1 114 ? 6.628 3.069 -11.661 1.00 92.12 114 ARG A CA 1
ATOM 910 C C . ARG A 1 114 ? 7.866 3.831 -11.213 1.00 92.12 114 ARG A C 1
ATOM 912 O O . ARG A 1 114 ? 7.721 4.895 -10.616 1.00 92.12 114 ARG A O 1
ATOM 919 N N . THR A 1 115 ? 9.050 3.337 -11.567 1.00 88.81 115 THR A N 1
ATOM 920 C CA . THR A 1 115 ? 10.300 4.087 -11.381 1.00 88.81 115 THR A CA 1
ATOM 921 C C . THR A 1 115 ? 10.323 5.341 -12.262 1.00 88.81 115 THR A C 1
ATOM 923 O O . THR A 1 115 ? 9.628 5.426 -13.282 1.00 88.81 115 THR A O 1
ATOM 926 N N . ALA A 1 116 ? 11.157 6.319 -11.907 1.00 85.81 116 ALA A N 1
ATOM 927 C CA . ALA A 1 116 ? 11.402 7.481 -12.757 1.00 85.81 116 ALA A CA 1
ATOM 928 C C . ALA A 1 116 ? 11.983 7.079 -14.130 1.00 85.81 116 ALA A C 1
ATOM 930 O O . ALA A 1 116 ? 12.586 6.016 -14.291 1.00 85.81 116 ALA A O 1
ATOM 931 N N . PHE A 1 117 ? 11.780 7.937 -15.132 1.00 84.19 117 PHE A N 1
ATOM 932 C CA . PHE A 1 117 ? 12.516 7.856 -16.394 1.00 84.19 117 PHE A CA 1
ATOM 933 C C . PHE A 1 117 ? 13.864 8.553 -16.217 1.00 84.19 117 PHE A C 1
ATOM 935 O O . PHE A 1 117 ? 13.903 9.670 -15.701 1.00 84.19 117 PHE A O 1
ATOM 942 N N . THR A 1 118 ? 14.948 7.909 -16.635 1.00 73.25 118 THR A N 1
ATOM 943 C CA . THR A 1 118 ? 16.277 8.527 -16.668 1.00 73.25 118 THR A CA 1
ATOM 944 C C . THR A 1 118 ? 16.521 9.035 -18.083 1.00 73.25 118 THR A C 1
ATOM 946 O O . THR A 1 118 ? 16.501 8.233 -19.011 1.00 73.25 118 THR A O 1
ATOM 949 N N . SER A 1 119 ? 16.684 10.349 -18.252 1.00 61.72 119 SER A N 1
ATOM 950 C CA . SER A 1 119 ? 17.049 10.984 -19.529 1.00 61.72 119 SER A CA 1
ATOM 951 C C . SER A 1 119 ? 18.479 10.672 -19.945 1.00 61.72 119 SER A C 1
ATOM 953 O O . SER A 1 119 ? 19.339 10.734 -19.035 1.00 61.72 119 SER A O 1
#

Mean predicted aligned error: 4.37 Å

Organism: NCBI:txid392030

InterPro domains:
  IPR003819 TauD/TfdA-like domain [PF02668] (37-118)
  IPR042098 Glutarate 2-hydroxylase superfamily [G3DSA:3.60.130.10] (1-119)

pLDDT: mean 90.11, std 7.93, range [51.78, 97.88]

Secondary structure (DSSP, 8-state):
---PEEEEEHHHHHHTS-HHHHHHHTSTT-EEE-SSS-EEE--SEEE-TTS-EEE---HHHHHHHS-HHHHHH-HHHHHHHHHHHHHHT-GGGEE---TT------TTTEEEEEPPPP-

Nearest PDB structures (foldseek):
  1gvg-assembly1_A  TM=7.491E-01  e=5.883E-04  Streptomyces clavuligerus
  6hl9-assembly1_A  TM=7.331E-01  e=2.003E-03  Escherichia coli K-12
  6hl9-assembly2_B  TM=7.637E-01  e=8.273E-03  Escherichia coli K-12
  8cdf-assembly1_A  TM=6.440E-01  e=1.275E-03  Escherichia coli
  6gpe-assembly2_B  TM=5.986E-01  e=3.145E-03  Escherichia coli K-12

Sequence (119 aa):
DDGKTILTDVDDILTMLTEQQISELASSRFTWWQGTNKQVRVPILNKSDDGRWRIRFNQATLMREMNASDFAKSPVLQSLIEVLEKIELNPSNSISLTTNDLLIVHNQRVLHGRTAFTS

Solvent-accessible surface area (backbone atoms only — not comparable to full-atom values): 7039 Å² total; per-residue (Å²): 118,64,49,33,38,34,52,46,49,44,70,62,57,52,76,78,46,52,72,67,46,50,52,60,37,42,36,62,77,42,51,41,75,59,74,96,87,39,78,43,64,45,38,36,31,45,68,46,98,86,65,49,70,30,42,56,86,53,69,74,59,43,42,70,56,33,56,59,66,60,44,74,66,32,64,61,55,51,53,50,50,55,51,52,52,55,47,69,71,34,69,89,33,47,45,83,78,60,94,89,62,82,87,88,72,59,70,48,34,39,52,74,51,61,49,69,71,63,131

Foldseek 3Di:
DFWWKFKDFQVLLVVQDDPVLLVVQQDQQQWADDPDPDIGRGGQWDADPVRDIFGDDDPVRRCVRPPVVCCVPDVSNVSSVVSVVVSVPDCVRTDDDDPPDDDDDPNRTMDMDIDHGDD